Protein AF-G2ZVW9-F1 (afdb_monomer_lite)

Organism: NCBI:txid741978

Foldseek 3Di:
DDDPPPPPDPQWDADPQGKIWGHDPVGTAWIQDVPPGIEGELCLVVDDPVSVVVVCVVCPPHDYHYDHSVVVVCVVVVDAPQDPPRDRDD

pLDDT: mean 72.13, std 18.2, range [27.03, 90.69]

Sequence (90 aa):
MELKALGASARVLEFDDGVQILFSYTGVVGVYLPGDGYFVAADAFGMSTTTRRHVREWVGDNQYTQVSCEAINSCVLARPPRGADGKIQF

Radius of gyration: 13.77 Å; chains: 1; bounding box: 27×27×37 Å

Structure (mmCIF, N/CA/C/O backbone):
data_AF-G2ZVW9-F1
#
_entry.id   AF-G2ZVW9-F1
#
loop_
_atom_site.group_PDB
_atom_site.id
_atom_site.type_symbol
_atom_site.label_atom_id
_atom_site.label_alt_id
_atom_site.label_comp_id
_atom_site.label_asym_id
_atom_site.label_entity_id
_atom_site.label_seq_id
_atom_site.pdbx_PDB_ins_code
_atom_site.Cartn_x
_atom_site.Cartn_y
_atom_site.Cartn_z
_atom_site.occupancy
_atom_site.B_iso_or_equiv
_atom_site.auth_seq_id
_atom_site.auth_comp_id
_atom_site.auth_asym_id
_atom_site.auth_atom_id
_atom_site.pdbx_PDB_model_num
ATOM 1 N N . MET A 1 1 ? 11.288 -11.678 26.879 1.00 32.03 1 MET A N 1
ATOM 2 C CA . MET A 1 1 ? 10.885 -10.997 25.634 1.00 32.03 1 MET A CA 1
ATOM 3 C C . MET A 1 1 ? 11.193 -11.966 24.506 1.00 32.03 1 MET A C 1
ATOM 5 O O . MET A 1 1 ? 12.364 -12.201 24.240 1.00 32.03 1 MET A O 1
ATOM 9 N N . GLU A 1 2 ? 10.184 -12.651 23.968 1.00 27.03 2 GLU A N 1
ATOM 10 C CA . GLU A 1 2 ? 10.381 -13.594 22.860 1.00 27.03 2 GLU A CA 1
ATOM 11 C C . GLU A 1 2 ? 10.418 -12.821 21.542 1.00 27.03 2 GLU A C 1
ATOM 13 O O . GLU A 1 2 ? 9.443 -12.183 21.150 1.00 27.03 2 GLU A O 1
ATOM 18 N N . LEU A 1 3 ? 11.566 -12.855 20.870 1.00 40.38 3 LEU A N 1
ATOM 19 C CA . LEU A 1 3 ? 11.716 -12.322 19.523 1.00 40.38 3 LEU A CA 1
ATOM 20 C C . LEU A 1 3 ? 11.166 -13.368 18.551 1.00 40.38 3 LEU A C 1
ATOM 22 O O . LEU A 1 3 ? 11.826 -14.362 18.249 1.00 40.38 3 LEU A O 1
ATOM 26 N N . LYS A 1 4 ? 9.931 -13.164 18.085 1.00 37.62 4 LYS A N 1
ATOM 27 C CA . LYS A 1 4 ? 9.330 -14.007 17.050 1.00 37.62 4 LYS A CA 1
ATOM 28 C C . LYS A 1 4 ? 10.078 -13.759 15.743 1.00 37.62 4 LYS A C 1
ATOM 30 O O . LYS A 1 4 ? 10.122 -12.629 15.259 1.00 37.62 4 LYS A O 1
ATOM 35 N N . ALA A 1 5 ? 10.672 -14.809 15.180 1.00 40.12 5 ALA A N 1
ATOM 36 C CA . ALA A 1 5 ? 11.273 -14.737 13.858 1.00 40.12 5 ALA A CA 1
ATOM 37 C C . ALA A 1 5 ? 10.178 -14.378 12.847 1.00 40.12 5 ALA A C 1
ATOM 39 O O . ALA A 1 5 ? 9.302 -15.182 12.528 1.00 40.12 5 ALA A O 1
ATOM 40 N N . LEU A 1 6 ? 10.216 -13.139 12.374 1.00 44.72 6 LEU A N 1
ATOM 41 C CA . LEU A 1 6 ? 9.498 -12.721 11.189 1.00 44.72 6 LEU A CA 1
ATOM 42 C C . LEU A 1 6 ? 10.064 -13.557 10.032 1.00 44.72 6 LEU A C 1
ATOM 44 O O . LEU A 1 6 ? 11.258 -13.474 9.745 1.00 44.72 6 LEU A O 1
ATOM 48 N N . GLY A 1 7 ? 9.245 -14.436 9.442 1.00 42.03 7 GLY A N 1
ATOM 49 C CA . GLY A 1 7 ? 9.657 -15.326 8.351 1.00 42.03 7 GLY A CA 1
ATOM 50 C C . GLY A 1 7 ? 10.381 -14.566 7.232 1.00 42.03 7 GLY A C 1
ATOM 51 O O . GLY A 1 7 ? 10.246 -13.351 7.129 1.00 42.03 7 GLY A O 1
ATOM 52 N N . ALA A 1 8 ? 11.143 -15.290 6.405 1.00 45.09 8 ALA A N 1
ATOM 53 C CA . ALA A 1 8 ? 12.260 -14.842 5.553 1.00 45.09 8 ALA A CA 1
ATOM 54 C C . ALA A 1 8 ? 12.110 -13.570 4.674 1.00 45.09 8 ALA A C 1
ATOM 56 O O . ALA A 1 8 ? 13.049 -13.212 3.967 1.00 45.09 8 ALA A O 1
ATOM 57 N N . SER A 1 9 ? 10.982 -12.863 4.672 1.00 52.38 9 SER A N 1
ATOM 58 C CA . SER A 1 9 ? 10.800 -11.544 4.066 1.00 52.38 9 SER A CA 1
ATOM 59 C C . SER A 1 9 ? 9.580 -10.833 4.669 1.00 52.38 9 SER A C 1
ATOM 61 O O . SER A 1 9 ? 8.601 -10.604 3.961 1.00 52.38 9 SER A O 1
ATOM 63 N N . ALA A 1 10 ? 9.597 -10.478 5.960 1.00 57.22 10 ALA A N 1
ATOM 64 C CA . ALA A 1 10 ? 8.554 -9.619 6.535 1.00 57.22 10 ALA A CA 1
ATOM 65 C C . ALA A 1 10 ? 8.664 -8.192 5.992 1.00 57.22 10 ALA A C 1
ATOM 67 O O . ALA A 1 10 ? 9.245 -7.293 6.591 1.00 57.22 10 ALA A O 1
ATOM 68 N N . ARG A 1 11 ? 8.131 -8.027 4.786 1.00 74.12 11 ARG A N 1
ATOM 69 C CA . ARG A 1 11 ? 7.931 -6.748 4.113 1.00 74.12 11 ARG A CA 1
ATOM 70 C C . ARG A 1 11 ? 6.543 -6.193 4.383 1.00 74.12 11 ARG A C 1
ATOM 72 O O . ARG A 1 11 ? 6.283 -5.062 4.015 1.00 74.12 11 ARG A O 1
ATOM 79 N N . VAL A 1 12 ? 5.663 -6.980 4.993 1.00 83.88 12 VAL A N 1
ATOM 80 C CA . VAL A 1 12 ? 4.298 -6.581 5.320 1.00 83.88 12 VAL A CA 1
ATOM 81 C C . VAL A 1 12 ? 4.197 -6.424 6.831 1.00 83.88 12 VAL A C 1
ATOM 83 O O . VAL A 1 12 ? 4.491 -7.369 7.563 1.00 83.88 12 VAL A O 1
ATOM 86 N N . LEU A 1 13 ? 3.804 -5.238 7.289 1.00 82.94 13 LEU A N 1
ATOM 87 C CA . LEU A 1 13 ? 3.321 -5.031 8.650 1.00 82.94 13 LEU A CA 1
ATOM 88 C C . LEU A 1 13 ? 1.810 -5.199 8.639 1.00 82.94 13 LEU A C 1
ATOM 90 O O . LEU A 1 13 ? 1.128 -4.443 7.956 1.00 82.94 13 LEU A O 1
ATOM 94 N N . GLU A 1 14 ? 1.309 -6.180 9.377 1.00 84.44 14 GLU A N 1
ATOM 95 C CA . GLU A 1 14 ? -0.120 -6.379 9.600 1.00 84.44 14 GLU A CA 1
ATOM 96 C C . GLU A 1 14 ? -0.490 -5.866 10.992 1.00 84.44 14 GLU A C 1
ATOM 98 O O . GLU A 1 14 ? 0.238 -6.103 11.959 1.00 84.44 14 GLU A O 1
ATOM 103 N N . PHE A 1 15 ? -1.598 -5.139 11.075 1.00 82.31 15 PHE A N 1
ATOM 104 C CA . PHE A 1 15 ? -2.137 -4.579 12.308 1.00 82.31 15 PHE A CA 1
ATOM 105 C C . PHE A 1 15 ? -3.406 -5.332 12.713 1.00 82.31 15 PHE A C 1
ATOM 107 O O . PHE A 1 15 ? -4.114 -5.873 11.865 1.00 82.31 15 PHE A O 1
ATOM 114 N N . ASP A 1 16 ? -3.731 -5.308 14.007 1.00 82.38 16 ASP A N 1
ATOM 115 C CA . ASP A 1 16 ? -4.893 -6.018 14.567 1.00 82.38 16 ASP A CA 1
ATOM 116 C C . ASP A 1 16 ? -6.243 -5.554 13.992 1.00 82.38 16 ASP A C 1
ATOM 118 O O . ASP A 1 16 ? -7.242 -6.264 14.090 1.00 82.38 16 ASP A O 1
ATOM 122 N N . ASP A 1 17 ? -6.294 -4.363 13.388 1.00 77.38 17 ASP A N 1
ATOM 123 C CA . ASP A 1 17 ? -7.480 -3.842 12.706 1.00 77.38 17 ASP A CA 1
ATOM 124 C C . ASP A 1 17 ? -7.632 -4.368 11.267 1.00 77.38 17 ASP A C 1
ATOM 126 O O . ASP A 1 17 ? -8.595 -4.009 10.596 1.00 77.38 17 ASP A O 1
ATOM 130 N N . GLY A 1 18 ? -6.727 -5.238 10.802 1.00 81.81 18 GLY A N 1
ATOM 131 C CA . GLY A 1 18 ? -6.734 -5.846 9.469 1.00 81.81 18 GLY A CA 1
ATOM 132 C C . GLY A 1 18 ? -5.984 -5.038 8.411 1.00 81.81 18 GLY A C 1
ATOM 133 O O . GLY A 1 18 ? -5.999 -5.389 7.232 1.00 81.81 18 GLY A O 1
ATOM 134 N N . VAL A 1 19 ? -5.336 -3.943 8.801 1.00 85.81 19 VAL A N 1
ATOM 135 C CA . VAL A 1 19 ? -4.529 -3.126 7.892 1.00 85.81 19 VAL A CA 1
ATOM 136 C C . VAL A 1 19 ? -3.222 -3.815 7.608 1.00 85.81 19 VAL A C 1
ATOM 138 O O . VAL A 1 19 ? -2.606 -4.396 8.498 1.00 85.81 19 VAL A O 1
ATOM 141 N N . GLN A 1 20 ? -2.756 -3.673 6.375 1.00 89.38 20 GLN A N 1
ATOM 142 C CA . GLN A 1 20 ? -1.441 -4.152 5.992 1.00 89.38 20 GLN A CA 1
ATOM 143 C C . GLN A 1 20 ? -0.649 -3.033 5.334 1.00 89.38 20 GLN A C 1
ATOM 145 O O . GLN A 1 20 ? -1.178 -2.287 4.517 1.00 89.38 20 GLN A O 1
ATOM 150 N N . ILE A 1 21 ? 0.628 -2.911 5.668 1.00 87.25 21 ILE A N 1
ATOM 151 C CA . ILE A 1 21 ? 1.540 -1.955 5.045 1.00 87.25 21 ILE A CA 1
ATOM 152 C C . ILE A 1 21 ? 2.691 -2.734 4.428 1.00 87.25 21 ILE A C 1
ATOM 154 O O . ILE A 1 21 ? 3.409 -3.440 5.132 1.00 87.25 21 ILE A O 1
ATOM 158 N N . LEU A 1 22 ? 2.881 -2.584 3.119 1.00 87.00 22 LEU A N 1
ATOM 159 C CA . LEU A 1 22 ? 3.982 -3.180 2.378 1.00 87.00 22 LEU A CA 1
ATOM 160 C C . LEU A 1 22 ? 5.155 -2.197 2.295 1.00 87.00 22 LEU A C 1
ATOM 162 O O . LEU A 1 22 ? 5.026 -1.076 1.801 1.00 87.00 22 LEU A O 1
ATOM 166 N N . PHE A 1 23 ? 6.325 -2.661 2.712 1.00 82.75 23 PHE A N 1
ATOM 167 C CA . PHE A 1 23 ? 7.586 -1.940 2.704 1.00 82.75 23 PHE A CA 1
ATOM 168 C C . PHE A 1 23 ? 8.548 -2.519 1.670 1.00 82.75 23 PHE A C 1
ATOM 170 O O . PHE A 1 23 ? 8.710 -3.730 1.499 1.00 82.75 23 PHE A O 1
ATOM 177 N N . SER A 1 24 ? 9.254 -1.614 1.013 1.00 77.38 24 SER A N 1
ATOM 178 C CA . SER A 1 24 ? 10.517 -1.892 0.346 1.00 77.38 24 SER A CA 1
ATOM 179 C C . SER A 1 24 ? 11.682 -1.495 1.258 1.00 77.38 24 SER A C 1
ATOM 181 O O . SER A 1 24 ? 11.485 -0.888 2.308 1.00 77.38 24 SER A O 1
ATOM 183 N N . TYR A 1 25 ? 12.916 -1.772 0.833 1.00 70.31 25 TYR A N 1
ATOM 184 C CA . TYR A 1 25 ? 14.111 -1.285 1.535 1.00 70.31 25 TYR A CA 1
ATOM 185 C C . TYR A 1 25 ? 14.200 0.247 1.607 1.00 70.31 25 TYR A C 1
ATOM 187 O O . TYR A 1 25 ? 14.916 0.769 2.453 1.00 70.31 25 TYR A O 1
ATOM 195 N N . THR A 1 26 ? 13.505 0.965 0.720 1.00 70.31 26 THR A N 1
ATOM 196 C CA . THR A 1 26 ? 13.596 2.425 0.585 1.00 70.31 26 THR A CA 1
ATOM 197 C C . THR A 1 26 ? 12.375 3.166 1.126 1.00 70.31 26 THR A C 1
ATOM 199 O O . THR A 1 26 ? 12.373 4.391 1.123 1.00 70.31 26 THR A O 1
ATOM 202 N N . GLY A 1 27 ? 11.340 2.456 1.586 1.00 76.44 27 GLY A N 1
ATOM 203 C CA . GLY A 1 27 ? 10.129 3.077 2.124 1.00 76.44 27 GLY A CA 1
ATOM 204 C C . GLY A 1 27 ? 8.858 2.269 1.886 1.00 76.44 27 GLY A C 1
ATOM 205 O O . GLY A 1 27 ? 8.903 1.140 1.385 1.00 76.44 27 GLY A O 1
ATOM 206 N N . VAL A 1 28 ? 7.724 2.866 2.250 1.00 83.06 28 VAL A N 1
ATOM 207 C CA . VAL A 1 28 ? 6.391 2.284 2.064 1.00 83.06 28 VAL A CA 1
ATOM 208 C C . VAL A 1 28 ? 6.036 2.265 0.580 1.00 83.06 28 VAL A C 1
ATOM 210 O O . VAL A 1 28 ? 6.184 3.267 -0.109 1.00 83.06 28 VAL A O 1
ATOM 213 N N . VAL A 1 29 ? 5.565 1.122 0.089 1.00 87.31 29 VAL A N 1
ATOM 214 C CA . VAL A 1 29 ? 5.206 0.921 -1.325 1.00 87.31 29 VAL A CA 1
ATOM 215 C C . VAL A 1 29 ? 3.764 0.470 -1.526 1.00 87.31 29 VAL A C 1
ATOM 217 O O . VAL A 1 29 ? 3.278 0.464 -2.657 1.00 87.31 29 VAL A O 1
ATOM 220 N N . GLY A 1 30 ? 3.062 0.119 -0.450 1.00 88.31 30 GLY A N 1
ATOM 221 C CA . GLY A 1 30 ? 1.638 -0.170 -0.505 1.00 88.31 30 GLY A CA 1
ATOM 222 C C . GLY A 1 30 ? 0.980 -0.169 0.866 1.00 88.31 30 GLY A C 1
ATOM 223 O O . GLY A 1 30 ? 1.640 -0.369 1.886 1.00 88.31 30 GLY A O 1
ATOM 224 N N . VAL A 1 31 ? -0.328 0.053 0.878 1.00 89.94 31 VAL A N 1
ATOM 225 C CA . VAL A 1 31 ? -1.176 -0.046 2.066 1.00 89.94 31 VAL A CA 1
ATOM 226 C C . VAL A 1 31 ? -2.503 -0.697 1.694 1.00 89.94 31 VAL A C 1
ATOM 228 O O . VAL A 1 31 ? -3.085 -0.392 0.658 1.00 89.94 31 VAL A O 1
ATOM 231 N N . TYR A 1 32 ? -2.954 -1.639 2.509 1.00 89.00 32 TYR A N 1
ATOM 232 C CA . TYR A 1 32 ? -4.284 -2.220 2.447 1.00 89.00 32 TYR A CA 1
ATOM 233 C C . TYR A 1 32 ? -5.088 -1.684 3.623 1.00 89.00 32 TYR A C 1
ATOM 235 O O . TYR A 1 32 ? -4.644 -1.746 4.774 1.00 89.00 32 TYR A O 1
ATOM 243 N N . LEU A 1 33 ? -6.267 -1.162 3.317 1.00 87.12 33 LEU A N 1
ATOM 244 C CA . LEU A 1 33 ? -7.216 -0.651 4.290 1.00 87.12 33 LEU A CA 1
ATOM 245 C C . LEU A 1 33 ? -8.488 -1.505 4.230 1.00 87.12 33 LEU A C 1
ATOM 247 O O . LEU A 1 33 ? -9.115 -1.585 3.170 1.00 87.12 33 LEU A O 1
ATOM 251 N N . PRO A 1 34 ? -8.905 -2.131 5.341 1.00 83.25 34 PRO A N 1
ATOM 25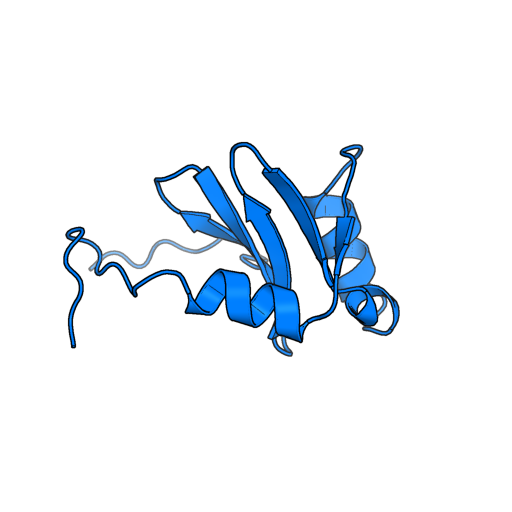2 C CA . PRO A 1 34 ? -10.193 -2.804 5.420 1.00 83.25 34 PRO A CA 1
ATOM 253 C C . PRO A 1 34 ? -11.323 -1.834 5.066 1.00 83.25 34 PRO A C 1
ATOM 255 O O . PRO A 1 34 ? -11.491 -0.809 5.720 1.00 83.25 34 PRO A O 1
ATOM 258 N N . GLY A 1 35 ? -12.083 -2.156 4.021 1.00 85.06 35 GLY A N 1
ATOM 259 C CA . GLY A 1 35 ? -13.172 -1.317 3.508 1.00 85.06 35 GLY A CA 1
ATOM 260 C C . GLY A 1 35 ? -12.814 -0.495 2.266 1.00 85.06 35 GLY A C 1
ATOM 261 O O . GLY A 1 35 ? -13.679 -0.341 1.409 1.00 85.06 35 GLY A O 1
ATOM 262 N N . ASP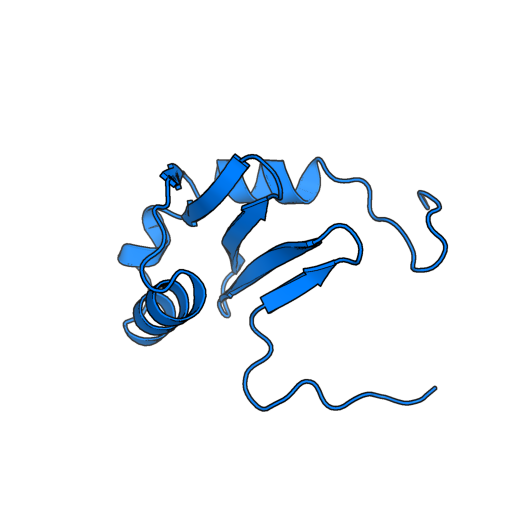 A 1 36 ? -11.556 -0.069 2.114 1.00 84.50 36 ASP A N 1
ATOM 263 C CA . ASP A 1 36 ? -11.117 0.748 0.967 1.00 84.50 36 ASP A CA 1
ATOM 264 C C . ASP A 1 36 ? -10.263 -0.037 -0.048 1.00 84.50 36 ASP A C 1
ATOM 266 O O . ASP A 1 36 ? -10.199 0.318 -1.225 1.00 84.50 36 ASP A O 1
ATOM 270 N N . GLY A 1 37 ? -9.627 -1.132 0.380 1.00 89.75 37 GLY A N 1
ATOM 271 C CA . GLY A 1 37 ? -8.850 -2.023 -0.481 1.00 89.75 37 GLY A CA 1
ATOM 272 C C . GLY A 1 37 ? -7.363 -1.672 -0.570 1.00 89.75 37 GLY A C 1
ATOM 273 O O . GLY A 1 37 ? -6.769 -1.139 0.370 1.00 89.75 37 GLY A O 1
ATOM 274 N N . TYR A 1 38 ? -6.737 -2.055 -1.687 1.00 90.31 38 TYR A N 1
ATOM 275 C CA . TYR A 1 38 ? -5.293 -1.944 -1.899 1.00 90.31 38 TYR A CA 1
ATOM 276 C C . TYR A 1 38 ? -4.913 -0.615 -2.552 1.00 90.31 38 TYR A C 1
ATOM 278 O O . TYR A 1 38 ? -5.402 -0.270 -3.628 1.00 90.31 38 TYR A O 1
ATOM 286 N N . PHE A 1 39 ? -3.950 0.075 -1.955 1.00 90.38 39 PHE A N 1
ATOM 287 C CA . PHE A 1 39 ? -3.291 1.249 -2.511 1.00 90.38 39 PHE A CA 1
ATOM 288 C C . PHE A 1 39 ? -1.820 0.933 -2.738 1.00 90.38 39 PHE A C 1
ATOM 290 O O . PHE A 1 39 ? -1.125 0.459 -1.840 1.00 90.38 39 PHE A O 1
ATOM 297 N N . VAL A 1 40 ? -1.336 1.192 -3.946 1.00 89.44 40 VAL A N 1
ATOM 298 C CA . VAL A 1 40 ? 0.037 0.897 -4.360 1.00 89.44 40 VAL A CA 1
ATOM 299 C C . VAL A 1 40 ? 0.693 2.180 -4.827 1.00 89.44 40 VAL A C 1
ATOM 301 O O . VAL A 1 40 ? 0.086 2.967 -5.554 1.00 89.44 40 VAL A O 1
ATOM 304 N N . ALA A 1 41 ? 1.946 2.384 -4.435 1.00 85.62 41 ALA A N 1
ATOM 305 C CA . ALA A 1 41 ? 2.673 3.565 -4.852 1.00 85.62 41 ALA A CA 1
ATOM 306 C C . ALA A 1 41 ? 2.887 3.519 -6.374 1.00 85.62 41 ALA A C 1
ATOM 308 O O . ALA A 1 41 ? 3.384 2.529 -6.912 1.00 85.62 41 ALA A O 1
ATOM 309 N N . ALA A 1 42 ? 2.505 4.565 -7.099 1.00 80.25 42 ALA A N 1
ATOM 310 C CA . ALA A 1 42 ? 2.653 4.640 -8.550 1.00 80.25 42 ALA A CA 1
ATOM 311 C C . ALA A 1 42 ? 4.133 4.528 -8.962 1.00 80.25 42 ALA A C 1
ATOM 313 O O . ALA A 1 42 ? 4.482 3.882 -9.951 1.00 80.25 42 ALA A O 1
ATOM 314 N N . ASP A 1 43 ? 5.022 5.078 -8.140 1.00 73.56 43 ASP A N 1
ATOM 315 C CA . ASP A 1 43 ? 6.471 4.988 -8.259 1.00 73.56 43 ASP A CA 1
ATOM 316 C C . ASP A 1 43 ? 7.040 3.621 -7.851 1.00 73.56 43 ASP A C 1
ATOM 318 O O . ASP A 1 43 ? 8.159 3.303 -8.253 1.00 73.56 43 ASP A O 1
ATOM 322 N N . ALA A 1 44 ? 6.268 2.739 -7.196 1.00 60.31 44 ALA A N 1
ATOM 323 C CA . ALA A 1 44 ? 6.679 1.350 -6.956 1.00 60.31 44 ALA A CA 1
ATOM 324 C C . ALA A 1 44 ? 6.969 0.591 -8.266 1.00 60.31 44 ALA A C 1
ATOM 326 O O . ALA A 1 44 ? 7.750 -0.362 -8.275 1.00 60.31 44 ALA A O 1
ATOM 327 N N . PHE A 1 45 ? 6.397 1.033 -9.393 1.00 58.84 45 PHE A N 1
ATOM 328 C CA . PHE A 1 45 ? 6.690 0.486 -10.721 1.00 58.84 45 PHE A CA 1
ATOM 329 C C . PHE A 1 45 ? 7.965 1.058 -11.364 1.00 58.84 45 PHE A C 1
ATOM 331 O O . PHE A 1 45 ? 8.512 0.428 -12.274 1.00 58.84 45 PHE A O 1
ATOM 338 N N . GLY A 1 46 ? 8.459 2.195 -10.867 1.00 58.50 46 GLY A N 1
ATOM 339 C CA . GLY A 1 46 ? 9.791 2.732 -11.160 1.00 58.50 46 GLY A CA 1
ATOM 340 C C . GLY A 1 46 ? 10.896 2.143 -10.272 1.00 58.50 46 GLY A C 1
ATOM 341 O O . GLY A 1 46 ? 12.076 2.329 -10.561 1.00 58.50 46 GLY A O 1
ATOM 342 N N . MET A 1 47 ? 10.533 1.408 -9.214 1.00 67.50 47 MET A N 1
ATOM 343 C CA . MET A 1 47 ? 11.476 0.728 -8.321 1.00 67.50 47 MET A CA 1
ATOM 344 C C . MET A 1 47 ? 12.022 -0.585 -8.919 1.00 67.50 47 MET A C 1
ATOM 346 O O . MET A 1 47 ? 11.667 -1.019 -10.019 1.00 67.50 47 MET A O 1
ATOM 350 N N . SER A 1 48 ? 12.912 -1.242 -8.163 1.00 74.00 48 SER A N 1
ATOM 351 C CA . SER A 1 48 ? 13.568 -2.497 -8.550 1.00 74.00 48 SER A CA 1
ATOM 352 C C . SER A 1 48 ? 12.588 -3.582 -9.041 1.00 74.00 48 SER A C 1
ATOM 354 O O . SER A 1 48 ? 11.424 -3.652 -8.635 1.00 74.00 48 SER A O 1
ATOM 356 N N . THR A 1 49 ? 13.068 -4.487 -9.901 1.00 80.56 49 THR A N 1
ATOM 357 C CA . THR A 1 49 ? 12.330 -5.695 -10.334 1.00 80.56 49 THR A CA 1
ATOM 358 C C . THR A 1 49 ? 11.806 -6.509 -9.150 1.00 80.56 49 THR A C 1
ATOM 360 O O . THR A 1 49 ? 10.678 -6.998 -9.194 1.00 80.56 49 THR A O 1
ATOM 363 N N . THR A 1 50 ? 12.589 -6.588 -8.077 1.00 81.25 50 THR A N 1
ATOM 364 C CA . THR A 1 50 ? 12.239 -7.265 -6.826 1.00 81.25 50 THR A CA 1
ATOM 365 C C . THR A 1 50 ? 11.046 -6.603 -6.135 1.00 81.25 50 THR A C 1
ATOM 367 O O . THR A 1 50 ? 10.087 -7.287 -5.790 1.00 81.25 50 THR A O 1
ATOM 370 N N . THR A 1 51 ? 11.037 -5.272 -6.007 1.00 81.06 51 THR A N 1
ATOM 371 C CA . THR A 1 51 ? 9.913 -4.535 -5.399 1.00 81.06 51 THR A CA 1
ATOM 372 C C . THR A 1 51 ? 8.616 -4.774 -6.164 1.00 81.06 51 THR A C 1
ATOM 374 O O . THR A 1 51 ? 7.600 -5.116 -5.565 1.00 81.06 51 THR A O 1
ATOM 377 N N . ARG A 1 52 ? 8.658 -4.683 -7.498 1.00 82.44 52 ARG A N 1
ATOM 378 C CA . ARG A 1 52 ? 7.483 -4.929 -8.349 1.00 82.44 52 ARG A CA 1
ATOM 379 C C . ARG A 1 52 ? 6.930 -6.340 -8.196 1.00 82.44 52 ARG A C 1
ATOM 381 O O . ARG A 1 52 ? 5.716 -6.519 -8.176 1.00 82.44 52 ARG A O 1
ATOM 388 N N . ARG A 1 53 ? 7.811 -7.338 -8.087 1.00 84.38 53 ARG A N 1
ATOM 389 C CA . ARG A 1 53 ? 7.407 -8.723 -7.835 1.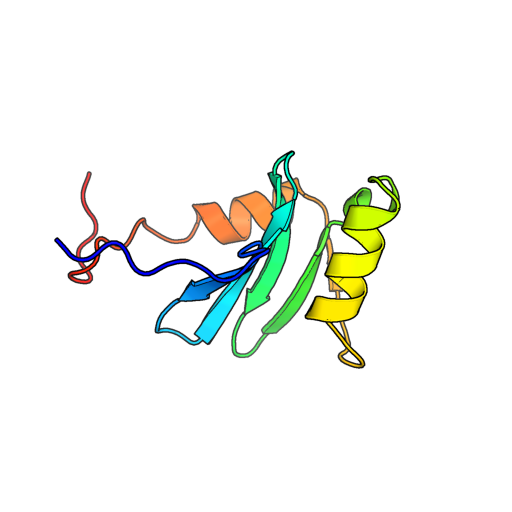00 84.38 53 ARG A CA 1
ATOM 390 C C . ARG A 1 53 ? 6.676 -8.844 -6.500 1.00 84.38 53 ARG A C 1
ATOM 392 O O . ARG A 1 53 ? 5.603 -9.427 -6.474 1.00 84.38 53 ARG A O 1
ATOM 399 N N . HIS A 1 54 ? 7.202 -8.245 -5.435 1.00 84.38 54 HIS A N 1
ATOM 400 C CA . HIS A 1 54 ? 6.565 -8.312 -4.117 1.00 84.38 54 HIS A CA 1
ATOM 401 C C . HIS A 1 54 ? 5.238 -7.567 -4.049 1.00 84.38 54 HIS A C 1
ATOM 403 O O . HIS A 1 54 ? 4.311 -8.067 -3.428 1.00 84.38 54 HIS A O 1
ATOM 409 N N . VAL A 1 55 ? 5.115 -6.425 -4.728 1.00 86.25 55 VAL A N 1
ATOM 410 C CA . VAL A 1 55 ? 3.827 -5.732 -4.864 1.00 86.25 55 VAL A CA 1
ATOM 411 C C . VAL A 1 55 ? 2.8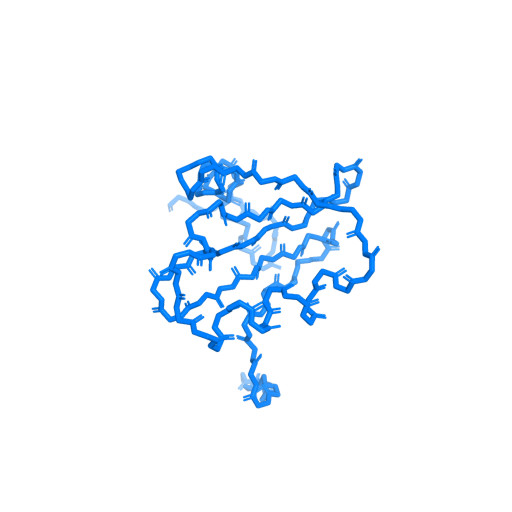02 -6.643 -5.540 1.00 86.25 55 VAL A C 1
ATOM 413 O O . VAL A 1 55 ? 1.698 -6.789 -5.031 1.00 86.25 55 VAL A O 1
ATOM 416 N N . ARG A 1 56 ? 3.169 -7.306 -6.645 1.00 86.38 56 ARG A N 1
ATOM 417 C CA . ARG A 1 56 ? 2.272 -8.247 -7.337 1.00 86.38 56 ARG A CA 1
ATOM 418 C C . ARG A 1 56 ? 1.920 -9.462 -6.484 1.00 86.38 56 ARG A C 1
ATOM 420 O O . ARG A 1 56 ? 0.766 -9.854 -6.463 1.00 86.38 56 ARG A O 1
ATOM 427 N N . GLU A 1 57 ? 2.893 -10.046 -5.790 1.00 87.94 57 GLU A N 1
ATOM 428 C CA . GLU A 1 57 ? 2.664 -11.185 -4.889 1.00 87.94 57 GLU A CA 1
ATOM 429 C C . GLU A 1 57 ? 1.745 -10.809 -3.718 1.00 87.94 57 GLU A C 1
ATOM 431 O O . GLU A 1 57 ? 0.917 -11.616 -3.315 1.00 87.94 57 GLU A O 1
ATOM 436 N N . TRP A 1 58 ? 1.877 -9.591 -3.186 1.00 88.56 58 TRP A N 1
ATOM 437 C CA . TRP A 1 58 ? 1.082 -9.110 -2.056 1.00 88.56 58 TRP A CA 1
ATOM 438 C C . TRP A 1 58 ? -0.345 -8.711 -2.451 1.00 88.56 58 TRP A C 1
ATOM 440 O O . TRP A 1 58 ? -1.289 -9.054 -1.745 1.00 88.56 58 TRP A O 1
ATOM 450 N N . VAL A 1 59 ? -0.517 -8.018 -3.582 1.00 90.00 59 VAL A N 1
ATOM 451 C CA . VAL A 1 59 ? -1.848 -7.660 -4.101 1.00 90.00 59 VAL A CA 1
ATOM 452 C C . VAL A 1 59 ? -2.569 -8.887 -4.670 1.00 90.00 59 VAL A C 1
ATOM 454 O O . VAL A 1 59 ? -3.785 -9.005 -4.530 1.00 90.00 59 VAL A O 1
ATOM 457 N N . GLY A 1 60 ? -1.842 -9.815 -5.296 1.00 88.88 60 GLY A N 1
ATOM 458 C CA . GLY A 1 60 ? -2.426 -10.961 -5.991 1.00 88.88 60 GLY A CA 1
ATOM 459 C C . GLY A 1 60 ? -3.316 -10.526 -7.160 1.00 88.88 60 GLY A C 1
ATOM 460 O O . GLY A 1 60 ? -2.962 -9.615 -7.909 1.00 88.88 60 GLY A O 1
ATOM 461 N N . ASP A 1 61 ? -4.482 -11.162 -7.290 1.00 89.12 61 ASP A N 1
ATOM 462 C CA . ASP A 1 61 ? -5.486 -10.864 -8.327 1.00 89.12 61 ASP A CA 1
ATOM 463 C C . ASP A 1 61 ? -6.468 -9.744 -7.924 1.00 89.12 61 ASP A C 1
ATOM 465 O O . ASP A 1 61 ? -7.449 -9.477 -8.624 1.00 89.12 61 ASP A O 1
ATOM 469 N N . ASN A 1 62 ? -6.240 -9.088 -6.782 1.00 89.62 62 ASN A N 1
ATOM 470 C CA . ASN A 1 62 ? -7.118 -8.029 -6.298 1.00 89.62 62 ASN A CA 1
ATOM 471 C C . ASN A 1 62 ? -6.964 -6.740 -7.117 1.00 89.62 62 ASN A C 1
ATOM 473 O O . ASN A 1 62 ? -5.889 -6.407 -7.621 1.00 89.62 62 ASN A O 1
ATOM 477 N N . GLN A 1 63 ? -8.047 -5.964 -7.195 1.00 88.75 63 GLN A N 1
ATOM 478 C CA . GLN A 1 63 ? -7.970 -4.599 -7.710 1.00 88.75 63 GLN A CA 1
ATOM 479 C C . GLN A 1 63 ? -7.191 -3.715 -6.732 1.00 88.75 63 GLN A C 1
ATOM 481 O O . GLN A 1 63 ? -7.319 -3.847 -5.513 1.00 88.75 63 GLN A O 1
ATOM 486 N N . TYR A 1 64 ? -6.402 -2.797 -7.280 1.00 89.81 64 TYR A N 1
ATOM 487 C CA . TYR A 1 64 ? -5.633 -1.836 -6.506 1.00 89.81 64 TYR A CA 1
ATOM 488 C C . TYR A 1 64 ? -5.673 -0.456 -7.156 1.00 89.81 64 TYR A C 1
ATOM 490 O O . TYR A 1 64 ? -5.731 -0.321 -8.380 1.00 89.81 64 TYR A O 1
ATOM 498 N N . THR A 1 65 ? -5.585 0.571 -6.321 1.00 90.69 65 THR A N 1
ATOM 499 C CA . THR A 1 65 ? -5.494 1.966 -6.747 1.00 90.69 65 THR A CA 1
ATOM 500 C C . THR A 1 65 ? -4.038 2.407 -6.715 1.00 90.69 65 THR A C 1
ATOM 502 O O . THR A 1 65 ? -3.346 2.229 -5.713 1.00 90.69 65 THR A O 1
ATOM 505 N N . GLN A 1 66 ? -3.558 2.999 -7.807 1.00 89.25 66 GLN A N 1
ATOM 506 C CA . GLN A 1 66 ? -2.241 3.632 -7.822 1.00 89.25 66 GLN A CA 1
ATOM 507 C C . GLN A 1 66 ? -2.327 5.048 -7.254 1.00 89.25 66 GLN A C 1
ATOM 509 O O . GLN A 1 66 ? -3.134 5.856 -7.706 1.00 89.25 66 GLN A O 1
ATOM 514 N N . VAL A 1 67 ? -1.475 5.351 -6.282 1.00 86.38 67 VAL A N 1
ATOM 515 C CA . VAL A 1 67 ? -1.397 6.653 -5.601 1.00 86.38 67 VAL A CA 1
ATOM 516 C C . VAL A 1 67 ? 0.063 7.076 -5.451 1.00 86.38 67 VAL A C 1
ATOM 518 O O . VAL A 1 67 ? 0.960 6.257 -5.612 1.00 86.38 67 VAL A O 1
ATOM 521 N N . SER A 1 68 ? 0.355 8.342 -5.158 1.00 82.69 68 SER A N 1
ATOM 522 C CA . SER A 1 68 ? 1.742 8.755 -4.897 1.00 82.69 68 SER A CA 1
ATOM 523 C C . SER A 1 68 ? 2.272 8.149 -3.587 1.00 82.69 68 SER A C 1
ATOM 525 O O . SER A 1 68 ? 1.509 7.920 -2.646 1.00 82.69 68 SER A O 1
ATOM 527 N N . CYS A 1 69 ? 3.591 7.941 -3.486 1.00 73.56 69 CYS A N 1
ATOM 528 C CA . CYS A 1 69 ? 4.234 7.588 -2.212 1.00 73.56 69 CYS A CA 1
ATOM 529 C C . CYS A 1 69 ? 3.889 8.573 -1.086 1.00 73.56 69 CYS A C 1
ATOM 531 O O . CYS A 1 69 ? 3.724 8.165 0.060 1.00 73.56 69 CYS A O 1
ATOM 533 N N . GLU A 1 70 ? 3.753 9.863 -1.404 1.00 78.12 70 GLU A N 1
ATOM 534 C CA . GLU A 1 70 ? 3.349 10.884 -0.434 1.00 78.12 70 GLU A CA 1
ATOM 535 C C . GLU A 1 70 ? 1.950 10.609 0.122 1.00 78.12 70 GLU A C 1
ATOM 537 O O . GLU A 1 70 ? 1.780 10.601 1.336 1.00 78.12 70 GLU A O 1
ATOM 542 N N . ALA A 1 71 ? 0.980 10.281 -0.738 1.00 78.31 71 ALA A N 1
ATOM 543 C CA . ALA A 1 71 ? -0.366 9.931 -0.299 1.00 7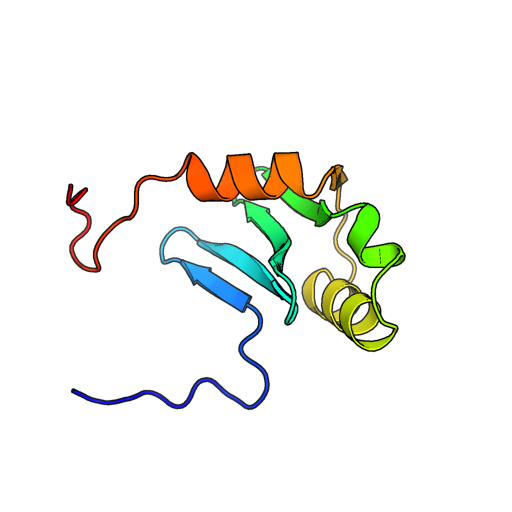8.31 71 ALA A CA 1
ATOM 544 C C . ALA A 1 71 ? -0.364 8.693 0.612 1.00 78.31 71 ALA A C 1
ATOM 546 O O . ALA A 1 71 ? -1.045 8.683 1.635 1.00 78.31 71 ALA A O 1
ATOM 547 N N . ILE A 1 72 ? 0.450 7.679 0.298 1.00 78.88 72 ILE A N 1
ATOM 548 C CA . ILE A 1 72 ? 0.593 6.487 1.148 1.00 78.88 72 ILE A CA 1
ATOM 549 C C . ILE A 1 72 ? 1.224 6.845 2.490 1.00 78.88 72 ILE A C 1
ATOM 551 O O . ILE A 1 72 ? 0.716 6.434 3.531 1.00 78.88 72 ILE A O 1
ATOM 555 N N . ASN A 1 73 ? 2.295 7.638 2.489 1.00 76.06 73 ASN A N 1
ATOM 556 C CA . ASN A 1 73 ? 2.927 8.092 3.722 1.00 76.06 73 ASN A CA 1
ATOM 557 C C . ASN A 1 73 ? 1.953 8.911 4.571 1.00 76.06 73 ASN A C 1
ATOM 559 O O . ASN A 1 73 ? 1.890 8.689 5.774 1.00 76.06 73 ASN A O 1
ATOM 563 N N . SER A 1 74 ? 1.144 9.791 3.977 1.00 75.81 74 SER A N 1
ATOM 564 C CA . SER A 1 74 ? 0.085 10.503 4.697 1.00 75.81 74 SER A CA 1
ATOM 565 C C . SER A 1 74 ? -0.967 9.549 5.263 1.00 75.81 74 SER A C 1
ATOM 567 O O . SER A 1 74 ? -1.343 9.709 6.418 1.00 75.81 74 SER A O 1
ATOM 569 N N . CYS A 1 75 ? -1.400 8.525 4.519 1.00 70.81 75 CYS A N 1
ATOM 570 C CA . CYS A 1 75 ? -2.322 7.504 5.031 1.00 70.81 75 CYS A CA 1
ATOM 571 C C . CYS A 1 75 ? -1.738 6.725 6.217 1.00 70.81 75 CYS A C 1
ATOM 573 O O . CYS A 1 75 ? -2.466 6.394 7.150 1.00 70.81 75 CYS A O 1
ATOM 575 N N . VAL A 1 76 ? -0.435 6.438 6.199 1.00 71.25 76 VAL A N 1
ATOM 576 C CA . VAL A 1 76 ? 0.256 5.739 7.290 1.00 71.25 76 VAL 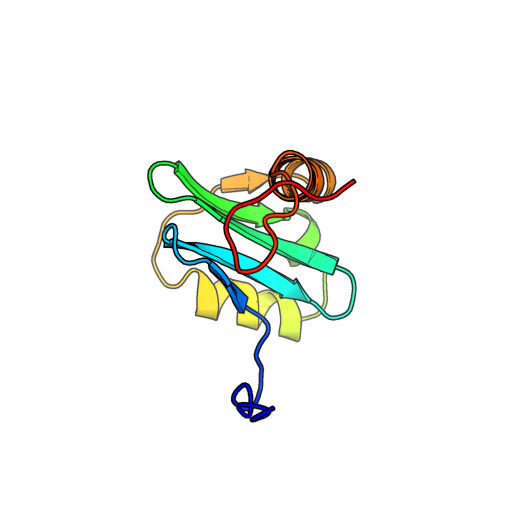A CA 1
ATOM 577 C C . VAL A 1 76 ? 0.477 6.661 8.494 1.00 71.25 76 VAL A C 1
ATOM 579 O O . VAL A 1 76 ? 0.192 6.262 9.617 1.00 71.25 76 VAL A O 1
ATOM 582 N N . LEU A 1 77 ? 0.936 7.897 8.276 1.00 68.19 77 LEU A N 1
ATOM 583 C CA . LEU A 1 77 ? 1.271 8.872 9.325 1.00 68.19 77 LEU A CA 1
ATOM 584 C C . LEU A 1 77 ? 0.046 9.541 9.958 1.00 68.19 77 LEU A C 1
ATOM 586 O O . LEU A 1 77 ? 0.108 9.961 11.109 1.00 68.19 77 LEU A O 1
ATOM 590 N N . ALA A 1 78 ? -1.072 9.639 9.236 1.00 65.25 78 ALA A N 1
ATOM 591 C CA . ALA A 1 78 ? -2.339 10.101 9.801 1.00 65.25 78 ALA A CA 1
ATOM 592 C C . ALA A 1 78 ? -2.913 9.105 10.821 1.00 65.25 78 ALA A C 1
ATOM 594 O O . ALA A 1 78 ? -3.819 9.456 11.581 1.00 65.25 78 ALA A O 1
ATOM 595 N N . ARG A 1 79 ? -2.389 7.871 10.875 1.00 61.41 79 ARG A N 1
ATOM 596 C CA . ARG A 1 79 ? -2.708 6.945 11.958 1.00 61.41 79 ARG A CA 1
ATOM 597 C C . ARG A 1 79 ? -1.873 7.322 13.181 1.00 61.41 79 ARG A C 1
ATOM 599 O O . ARG A 1 79 ? -0.647 7.362 13.085 1.00 61.41 79 ARG A O 1
ATOM 606 N N . PRO A 1 80 ? -2.495 7.563 14.346 1.00 52.53 80 PRO A N 1
ATOM 607 C CA . PRO A 1 80 ? -1.731 7.766 15.566 1.00 52.53 80 PRO A CA 1
ATOM 608 C C . PRO A 1 80 ? -0.878 6.517 15.841 1.00 52.53 80 PRO A C 1
ATOM 610 O O . PRO A 1 80 ? -1.383 5.403 15.650 1.00 52.53 80 PRO A O 1
ATOM 613 N N . PRO A 1 81 ? 0.377 6.662 16.311 1.00 51.06 81 PRO A N 1
ATOM 614 C CA . PRO A 1 81 ? 1.159 5.528 16.777 1.00 51.06 81 PRO A CA 1
ATOM 615 C C . PRO A 1 81 ? 0.403 4.904 17.951 1.00 51.06 81 PRO A C 1
ATOM 617 O O . PRO A 1 81 ? 0.355 5.455 19.051 1.00 51.06 81 PRO A O 1
ATOM 620 N N . ARG A 1 82 ? -0.270 3.778 17.710 1.00 47.59 82 ARG A N 1
ATOM 621 C CA . ARG A 1 82 ? -0.852 2.989 18.791 1.00 47.59 82 ARG A CA 1
ATOM 622 C C . ARG A 1 82 ? 0.279 2.146 19.357 1.00 47.59 82 ARG A C 1
ATOM 624 O O . ARG A 1 82 ? 0.763 1.237 18.688 1.00 47.59 82 ARG A O 1
ATOM 631 N N . GLY A 1 83 ? 0.712 2.469 20.578 1.00 41.88 83 GLY A N 1
ATOM 632 C CA . GLY A 1 83 ? 1.476 1.517 21.382 1.00 41.88 83 GLY A CA 1
ATOM 633 C C . GLY A 1 83 ? 0.682 0.213 21.513 1.00 41.88 83 GLY A C 1
ATOM 634 O O . GLY A 1 83 ? -0.539 0.222 21.333 1.00 41.88 83 GLY A O 1
ATOM 635 N N . ALA A 1 84 ? 1.357 -0.895 21.822 1.00 45.50 84 ALA A N 1
ATOM 636 C CA . ALA A 1 84 ? 0.791 -2.252 21.921 1.00 45.50 84 ALA A CA 1
ATOM 637 C C . ALA A 1 84 ? -0.427 -2.389 22.874 1.00 45.50 84 ALA A C 1
ATOM 639 O O . ALA A 1 84 ? -1.068 -3.430 22.953 1.00 45.50 84 ALA A O 1
ATOM 640 N N . ASP A 1 85 ? -0.752 -1.318 23.585 1.00 43.78 85 ASP A N 1
ATOM 641 C CA . ASP A 1 85 ? -1.776 -1.144 24.600 1.00 43.78 85 ASP A CA 1
ATOM 642 C C . ASP A 1 85 ? -2.886 -0.150 24.172 1.00 43.78 85 ASP A C 1
ATOM 644 O O . ASP A 1 85 ? -3.702 0.285 24.986 1.00 43.78 85 ASP A O 1
ATOM 648 N N . GLY A 1 86 ? -2.956 0.211 22.883 1.00 43.00 86 GLY A N 1
ATOM 649 C CA . GLY A 1 86 ? -4.051 1.001 22.304 1.00 43.00 86 GLY A CA 1
ATOM 650 C C . GLY A 1 86 ? -4.091 2.468 22.746 1.00 43.00 86 GLY A C 1
ATOM 651 O O . GLY A 1 86 ? -5.066 3.168 22.468 1.00 43.00 86 GLY A O 1
ATOM 652 N N . LYS A 1 87 ? -3.042 2.951 23.417 1.00 33.28 87 LYS A N 1
ATOM 653 C CA . LYS A 1 87 ? -2.905 4.342 23.857 1.00 33.28 87 LYS A CA 1
ATOM 654 C C . LYS A 1 87 ? -1.974 5.114 22.927 1.00 33.28 87 LYS A C 1
ATOM 656 O O . LYS A 1 87 ? -0.937 4.602 22.507 1.00 33.28 87 LYS A O 1
ATOM 661 N N . ILE A 1 88 ? -2.365 6.350 22.623 1.00 41.00 88 ILE A N 1
ATOM 662 C CA . ILE A 1 88 ? -1.541 7.320 21.897 1.00 41.00 88 ILE A CA 1
ATOM 663 C C . ILE A 1 88 ? -0.487 7.825 22.891 1.00 41.00 88 ILE A C 1
ATOM 665 O O . ILE A 1 88 ? -0.855 8.419 23.905 1.00 41.00 88 ILE A O 1
ATOM 669 N N . GLN A 1 89 ? 0.791 7.535 22.649 1.00 36.09 89 GLN A N 1
ATOM 670 C CA . GLN A 1 89 ? 1.903 8.063 23.449 1.00 36.09 89 GLN A CA 1
ATOM 671 C C . GLN A 1 89 ? 2.559 9.220 22.682 1.00 36.09 89 GLN A C 1
ATOM 673 O O . GLN A 1 89 ? 2.833 9.080 21.489 1.00 36.09 89 GLN A O 1
ATOM 678 N N . PHE A 1 90 ? 2.727 10.358 23.363 1.00 39.41 90 PHE A N 1
ATOM 679 C CA . PHE A 1 90 ? 3.448 11.546 22.890 1.00 39.41 90 PHE A CA 1
ATOM 680 C C . PHE A 1 90 ? 4.920 11.466 23.288 1.00 39.41 90 PHE A C 1
ATOM 682 O O . PHE A 1 90 ? 5.182 10.958 24.404 1.00 39.41 90 PHE A O 1
#

Secondary structure (DSSP, 8-state):
-------TT--EEE-TTS-EEEEETTEEEEEEETTTEEEEEGGGGTS-HHHHHHHHHHHTTS-EEEE-HHHHHHHHHTS--B-TTS-B--

InterPro domains:
  IPR058346 Domain of unknown function DUF8033 [PF26096] (5-70)